Protein AF-A0A9E0WGC9-F1 (afdb_monomer_lite)

Foldseek 3Di:
DPFDKDQAFAKDAQAFPVRDGDDFLDDDPDRIDTDGPQKIWDWDDDPPDIDIDIDGPADPVDSGDSDDDAFDDDVPDTPCVCPRVRCPCRRHVVVVVVVVVVVVVVVCVVPPD

Sequence (113 aa):
ELTGSAHPQAYMKIVGLTGIAQDYGVEVSTPFVTLPGLLSAECRSNETHDWLAITVNSDPADPRADDIPGDVKIGDQILADWGLHLVDVNLFMGDLVSLAESQGEAWMDANAQ

Structure (mmCIF, N/CA/C/O backbone):
data_AF-A0A9E0WGC9-F1
#
_entry.id   AF-A0A9E0WGC9-F1
#
loop_
_atom_site.group_PDB
_atom_site.id
_atom_site.type_symbol
_atom_site.label_atom_id
_atom_site.label_alt_id
_atom_site.label_comp_id
_atom_site.label_asym_id
_atom_site.label_entity_id
_atom_site.label_seq_id
_atom_site.pdbx_PDB_ins_code
_atom_site.Cartn_x
_atom_site.Cartn_y
_atom_site.Cartn_z
_atom_site.occupancy
_atom_site.B_iso_or_equiv
_atom_site.auth_seq_id
_atom_site.auth_comp_id
_atom_site.auth_asym_id
_atom_site.auth_atom_id
_atom_site.pdbx_PDB_model_num
ATOM 1 N N . GLU A 1 1 ? 7.760 -0.354 19.017 1.00 31.44 1 GLU A N 1
ATOM 2 C CA . GLU A 1 1 ? 8.368 -0.634 17.704 1.00 31.44 1 GLU A CA 1
ATOM 3 C C . GLU A 1 1 ? 7.386 -1.462 16.897 1.00 31.44 1 GLU A C 1
ATOM 5 O O . GLU A 1 1 ? 7.033 -2.550 17.330 1.00 31.44 1 GLU A O 1
ATOM 10 N N . LEU A 1 2 ? 6.861 -0.918 15.800 1.00 35.91 2 LEU A N 1
ATOM 11 C CA . LEU A 1 2 ? 6.040 -1.673 14.850 1.00 35.91 2 LEU A CA 1
ATOM 12 C C . LEU A 1 2 ? 6.994 -2.344 13.856 1.00 35.91 2 LEU A C 1
ATOM 14 O O . LEU A 1 2 ? 7.167 -1.878 12.736 1.00 35.91 2 LEU A O 1
ATOM 18 N N . THR A 1 3 ? 7.706 -3.373 14.310 1.00 39.53 3 THR A N 1
ATOM 19 C CA . THR A 1 3 ? 8.633 -4.146 13.478 1.00 39.53 3 THR A CA 1
ATOM 20 C C . THR A 1 3 ? 7.892 -5.353 12.914 1.00 39.53 3 THR A C 1
ATOM 22 O O . THR A 1 3 ? 7.747 -6.384 13.564 1.00 39.53 3 THR A O 1
ATOM 25 N N . GLY A 1 4 ? 7.373 -5.213 11.698 1.00 53.19 4 GLY A N 1
ATOM 26 C CA . GLY A 1 4 ? 6.735 -6.310 10.980 1.00 53.19 4 GLY A CA 1
ATOM 27 C C . GLY A 1 4 ? 6.302 -5.894 9.581 1.00 53.19 4 GLY A C 1
ATOM 28 O O . GLY A 1 4 ? 5.769 -4.804 9.398 1.00 53.19 4 GLY A O 1
ATOM 29 N N . SER A 1 5 ? 6.538 -6.772 8.606 1.00 59.19 5 SER A N 1
ATOM 30 C CA . SER A 1 5 ? 5.898 -6.681 7.293 1.00 59.19 5 SER A CA 1
ATOM 31 C C . SER A 1 5 ? 4.432 -7.082 7.455 1.00 59.19 5 SER A C 1
ATOM 33 O O . SER A 1 5 ? 4.144 -8.179 7.940 1.00 59.19 5 SER A O 1
ATOM 35 N N . ALA A 1 6 ? 3.516 -6.185 7.101 1.00 80.00 6 ALA A N 1
ATOM 36 C CA . ALA A 1 6 ? 2.085 -6.455 7.057 1.00 80.00 6 ALA A CA 1
ATOM 37 C C . ALA A 1 6 ? 1.647 -6.693 5.608 1.00 80.00 6 ALA A C 1
ATOM 39 O O . ALA A 1 6 ? 2.189 -6.098 4.678 1.00 80.00 6 ALA A O 1
ATOM 40 N N . HIS A 1 7 ? 0.643 -7.545 5.414 1.00 85.19 7 HIS A N 1
ATOM 41 C CA . HIS A 1 7 ? -0.022 -7.703 4.124 1.00 85.19 7 HIS A CA 1
ATOM 42 C C . HIS A 1 7 ? -1.291 -6.853 4.138 1.00 85.19 7 HIS A C 1
ATOM 44 O O . HIS A 1 7 ? -2.261 -7.258 4.782 1.00 85.19 7 HIS A O 1
ATOM 50 N N . PRO A 1 8 ? -1.284 -5.672 3.500 1.00 89.06 8 PRO A N 1
ATOM 51 C CA . PRO A 1 8 ? -2.427 -4.779 3.555 1.00 89.06 8 PRO A CA 1
ATOM 52 C C . PRO A 1 8 ? -3.624 -5.375 2.805 1.00 89.06 8 PRO A C 1
ATOM 54 O O . PRO A 1 8 ? -3.471 -6.041 1.773 1.00 89.06 8 PRO A O 1
ATOM 57 N N . GLN A 1 9 ? -4.828 -5.136 3.321 1.00 90.88 9 GLN A N 1
ATOM 58 C CA . GLN A 1 9 ? -6.072 -5.581 2.697 1.00 90.88 9 GLN A CA 1
ATOM 59 C C . GLN A 1 9 ? -6.493 -4.606 1.595 1.00 90.88 9 GLN A C 1
ATOM 61 O O . GLN A 1 9 ? -7.408 -3.788 1.754 1.00 90.88 9 GLN A O 1
ATOM 66 N N . ALA A 1 10 ? -5.807 -4.714 0.459 1.00 91.38 10 ALA A N 1
ATOM 67 C CA . ALA A 1 10 ? -6.016 -3.840 -0.683 1.00 91.38 10 ALA A CA 1
ATOM 68 C C . ALA A 1 10 ? -7.305 -4.171 -1.447 1.00 91.38 10 ALA A C 1
ATOM 70 O O . ALA A 1 10 ? -7.542 -5.321 -1.826 1.00 91.38 10 ALA A O 1
ATOM 71 N N . TYR A 1 11 ? -8.087 -3.129 -1.737 1.00 92.00 11 TYR A N 1
ATOM 72 C CA . TYR A 1 11 ? -9.240 -3.163 -2.638 1.00 92.00 11 TYR A CA 1
ATOM 73 C C . TYR A 1 11 ? -9.050 -2.118 -3.733 1.00 92.00 11 TYR A C 1
ATOM 75 O O . TYR A 1 11 ? -9.227 -0.917 -3.509 1.00 92.00 11 TYR A O 1
ATOM 83 N N . MET A 1 12 ? -8.707 -2.570 -4.934 1.00 89.50 12 MET A N 1
ATOM 84 C CA . MET A 1 12 ? -8.382 -1.704 -6.068 1.00 89.50 12 MET A CA 1
ATOM 85 C C . MET A 1 12 ? -9.584 -1.547 -6.999 1.00 89.50 12 MET A C 1
ATOM 87 O O . MET A 1 12 ? -10.348 -2.489 -7.191 1.00 89.50 12 MET A O 1
ATOM 91 N N . LYS A 1 13 ? -9.775 -0.350 -7.562 1.00 88.88 13 LYS A N 1
ATOM 92 C CA . LYS A 1 13 ? -10.889 -0.040 -8.476 1.00 88.88 13 LYS A CA 1
ATOM 93 C C . LYS A 1 13 ? -10.577 -0.524 -9.889 1.00 88.88 13 LYS A C 1
ATOM 95 O O . LYS A 1 13 ? -9.537 -0.157 -10.421 1.00 88.88 13 LYS A O 1
ATOM 100 N N . ILE A 1 14 ? -11.530 -1.182 -10.552 1.00 88.62 14 ILE A N 1
ATOM 101 C CA . ILE A 1 14 ? -11.365 -1.583 -11.965 1.00 88.62 14 ILE A CA 1
ATOM 102 C C . ILE A 1 14 ? -11.262 -0.415 -12.946 1.00 88.62 14 ILE A C 1
ATOM 104 O O . ILE A 1 14 ? -10.748 -0.582 -14.047 1.00 88.62 14 ILE A O 1
ATOM 108 N N . VAL A 1 15 ? -11.714 0.775 -12.546 1.00 85.81 15 VAL A N 1
ATOM 109 C CA . VAL A 1 15 ? -11.587 2.012 -13.318 1.00 85.81 15 VAL A CA 1
ATOM 110 C C . VAL A 1 15 ? -10.856 3.051 -12.469 1.00 85.81 15 VAL A C 1
ATOM 112 O O . VAL A 1 15 ? -11.273 3.361 -11.350 1.00 85.81 15 VAL A O 1
ATOM 115 N N . GLY A 1 16 ? -9.752 3.577 -13.001 1.00 76.75 16 GLY A N 1
ATOM 116 C CA . GLY A 1 16 ? -8.942 4.611 -12.360 1.00 76.75 16 GLY A CA 1
ATOM 117 C C . GLY A 1 16 ? -9.607 5.990 -12.348 1.00 76.75 16 GLY A C 1
ATOM 118 O O . GLY A 1 16 ? -10.661 6.209 -12.946 1.00 76.75 16 GLY A O 1
ATOM 119 N N . LEU A 1 17 ? -8.953 6.959 -11.698 1.00 70.38 17 LEU A N 1
ATOM 120 C CA . LEU A 1 17 ? -9.464 8.332 -11.555 1.00 70.38 17 LEU A CA 1
ATOM 121 C C . LEU A 1 17 ? -9.744 9.031 -12.901 1.00 70.38 17 LEU A C 1
ATOM 123 O O . LEU A 1 17 ? -10.588 9.918 -12.975 1.00 70.38 17 LEU A O 1
ATOM 127 N N . THR A 1 18 ? -9.041 8.627 -13.961 1.00 70.75 18 THR A N 1
ATOM 128 C CA . THR A 1 18 ? -9.165 9.161 -15.327 1.00 70.75 18 THR A CA 1
ATOM 129 C C . THR A 1 18 ? -10.232 8.456 -16.171 1.00 70.75 18 THR A C 1
ATOM 131 O O . THR A 1 18 ? -10.392 8.788 -17.343 1.00 70.75 18 THR A O 1
ATOM 134 N N . GLY A 1 19 ? -10.957 7.481 -15.612 1.00 76.19 19 GLY A N 1
ATOM 135 C CA . GLY A 1 19 ? -11.957 6.699 -16.347 1.00 76.19 19 GLY A CA 1
ATOM 136 C C . GLY A 1 19 ? -11.377 5.558 -17.192 1.00 76.19 19 GLY A C 1
ATOM 137 O O . GLY A 1 19 ? -12.115 4.923 -17.940 1.00 76.19 19 GLY A O 1
ATOM 138 N N . ILE A 1 20 ? -10.075 5.288 -17.079 1.00 77.38 20 ILE A N 1
ATOM 139 C CA . ILE A 1 20 ? -9.387 4.213 -17.804 1.00 77.38 20 ILE A CA 1
ATOM 140 C C . ILE A 1 20 ? -9.457 2.917 -16.987 1.00 77.38 20 ILE A C 1
ATOM 142 O O . ILE A 1 20 ? -9.281 2.943 -15.766 1.00 77.38 20 ILE A O 1
ATOM 146 N N . ALA A 1 21 ? -9.730 1.796 -17.660 1.00 81.88 21 ALA A N 1
ATOM 147 C CA . ALA A 1 21 ? -9.717 0.472 -17.045 1.00 81.88 21 ALA A CA 1
ATOM 148 C C . ALA A 1 21 ? -8.294 0.079 -16.620 1.00 81.88 21 ALA A C 1
ATOM 150 O O . ALA A 1 21 ? -7.340 0.324 -17.357 1.00 81.88 21 ALA A O 1
ATOM 151 N N . GLN A 1 22 ? -8.168 -0.518 -15.438 1.00 83.25 22 GLN A N 1
ATOM 152 C CA . GLN A 1 22 ? -6.892 -1.007 -14.921 1.00 83.25 22 GLN A CA 1
ATOM 153 C C . GLN A 1 22 ? -6.609 -2.421 -15.429 1.00 83.25 22 GLN A C 1
ATOM 155 O O . GLN A 1 22 ? -7.529 -3.231 -15.554 1.00 83.25 22 GLN A O 1
ATOM 160 N N . ASP A 1 23 ? -5.339 -2.710 -15.706 1.00 83.88 23 ASP A N 1
ATOM 161 C CA . ASP A 1 23 ? -4.894 -4.056 -16.052 1.00 83.88 23 ASP A CA 1
ATOM 162 C C . ASP A 1 23 ? -4.568 -4.835 -14.774 1.00 83.88 23 ASP A C 1
ATOM 164 O O . ASP A 1 23 ? -3.689 -4.447 -14.006 1.00 83.88 23 ASP A O 1
ATOM 168 N N . TYR A 1 24 ? -5.302 -5.923 -14.545 1.00 84.25 24 TYR A N 1
ATOM 169 C CA . TYR A 1 24 ? -5.056 -6.847 -13.438 1.00 84.25 24 TYR A CA 1
ATOM 170 C C . TYR A 1 24 ? -4.589 -8.230 -13.907 1.00 84.25 24 TYR A C 1
ATOM 172 O O . TYR A 1 24 ? -4.601 -9.177 -13.119 1.00 84.25 24 TYR A O 1
ATOM 180 N N . GLY A 1 25 ? -4.243 -8.367 -15.191 1.00 82.12 25 GLY A N 1
ATOM 181 C CA . GLY A 1 25 ? -3.858 -9.623 -15.836 1.00 82.12 25 GLY A CA 1
ATOM 182 C C . GLY A 1 25 ? -5.027 -10.577 -16.143 1.00 82.12 25 GLY A C 1
ATOM 183 O O . GLY A 1 25 ? -4.899 -11.493 -16.957 1.00 82.12 25 GLY A O 1
ATOM 184 N N . VAL A 1 26 ? -6.211 -10.329 -15.570 1.00 83.25 26 VAL A N 1
ATOM 185 C CA . VAL A 1 26 ? -7.447 -11.099 -15.792 1.00 83.25 26 VAL A CA 1
ATOM 186 C C . VAL A 1 26 ? -8.662 -10.187 -15.979 1.00 83.25 26 VAL A C 1
ATOM 188 O O . VAL A 1 26 ? -8.666 -9.034 -15.549 1.00 83.25 26 VAL A O 1
ATOM 191 N N . GLU A 1 27 ? -9.729 -10.709 -16.590 1.00 85.56 27 GLU A N 1
ATOM 192 C CA . GLU A 1 27 ? -11.009 -9.998 -16.685 1.00 85.56 27 GLU A CA 1
ATOM 193 C C . GLU A 1 27 ? -11.687 -9.914 -15.305 1.00 85.56 27 GLU A C 1
ATOM 195 O O . GLU A 1 27 ? -11.914 -10.931 -14.647 1.00 85.56 27 GLU A O 1
ATOM 200 N N . VAL A 1 28 ? -12.036 -8.696 -14.875 1.00 87.06 28 VAL A N 1
ATOM 201 C CA . VAL A 1 28 ? -12.712 -8.431 -13.597 1.00 87.06 28 VAL A CA 1
ATOM 202 C C . VAL A 1 28 ? -14.041 -7.725 -13.856 1.00 87.06 28 VAL A C 1
ATOM 204 O O . VAL A 1 28 ? -14.076 -6.618 -14.388 1.00 87.06 28 VAL A O 1
ATOM 207 N N . SER A 1 29 ? -15.149 -8.346 -13.444 1.00 89.00 29 SER A N 1
ATOM 208 C CA . SER A 1 29 ? -16.503 -7.797 -13.618 1.00 89.00 29 SER A CA 1
ATOM 209 C C . SER A 1 29 ? -17.039 -7.053 -12.389 1.00 89.00 29 SER A C 1
ATOM 211 O O . SER A 1 29 ? -18.130 -6.482 -12.434 1.00 89.00 29 SER A O 1
ATOM 213 N N . THR A 1 30 ? -16.327 -7.096 -11.262 1.00 91.19 30 THR A N 1
ATOM 214 C CA . THR A 1 30 ? -16.703 -6.405 -10.023 1.00 91.19 30 THR A CA 1
ATOM 215 C C . THR A 1 30 ? -16.103 -5.001 -9.979 1.00 91.19 30 THR A C 1
ATOM 217 O O . THR A 1 30 ? -15.008 -4.798 -10.489 1.00 91.19 30 THR A O 1
ATOM 220 N N . PRO A 1 31 ? -16.748 -4.015 -9.325 1.00 90.44 31 PRO A N 1
ATOM 221 C CA . PRO A 1 31 ? -16.192 -2.660 -9.234 1.00 90.44 31 PRO A CA 1
ATOM 222 C C . PRO A 1 31 ? -14.826 -2.582 -8.530 1.00 90.44 31 PRO A C 1
ATOM 224 O O . PRO A 1 31 ? -14.062 -1.642 -8.761 1.00 90.44 31 PRO A O 1
ATOM 227 N N . PHE A 1 32 ? -14.528 -3.567 -7.677 1.00 90.12 32 PHE A N 1
ATOM 228 C CA . PHE A 1 32 ? -13.279 -3.681 -6.934 1.00 90.12 32 PHE A CA 1
ATOM 229 C C . PHE A 1 32 ? -12.703 -5.094 -7.026 1.00 90.12 32 PHE A C 1
ATOM 231 O O . PHE A 1 32 ? -13.457 -6.064 -7.144 1.00 90.12 32 PHE A O 1
ATOM 238 N N . VAL A 1 33 ? -11.380 -5.195 -6.908 1.00 89.69 33 VAL A N 1
ATOM 239 C CA . VAL A 1 33 ? -10.625 -6.450 -6.829 1.00 89.69 33 VAL A CA 1
ATOM 240 C C . VAL A 1 33 ? -9.713 -6.439 -5.606 1.00 89.69 33 VAL A C 1
ATOM 242 O O . VAL A 1 33 ? -9.177 -5.391 -5.239 1.00 89.69 33 VAL A O 1
ATOM 245 N N . THR A 1 34 ? -9.533 -7.598 -4.976 1.00 88.69 34 THR A N 1
ATOM 246 C CA . THR A 1 34 ? -8.495 -7.794 -3.961 1.00 88.69 34 THR A CA 1
ATOM 247 C C . THR A 1 34 ? -7.238 -8.355 -4.610 1.00 88.69 34 THR A C 1
ATOM 249 O O . THR A 1 34 ? -7.317 -9.145 -5.550 1.00 88.69 34 THR A O 1
ATOM 252 N N . LEU A 1 35 ? -6.065 -7.983 -4.094 1.00 83.00 35 LEU A N 1
ATOM 253 C CA . LEU A 1 35 ? -4.771 -8.461 -4.602 1.00 83.00 35 LEU A CA 1
ATOM 254 C C . LEU A 1 35 ? -3.981 -9.179 -3.489 1.00 83.00 35 LEU A C 1
ATOM 256 O O . LEU A 1 35 ? -2.958 -8.666 -3.031 1.00 83.00 35 LEU A O 1
ATOM 260 N N . PRO A 1 36 ? -4.447 -10.350 -2.998 1.00 86.31 36 PRO A N 1
ATOM 261 C CA . PRO A 1 36 ? -3.814 -11.021 -1.867 1.00 86.31 36 PRO A CA 1
ATOM 262 C C . PRO A 1 36 ? -2.371 -11.417 -2.179 1.00 86.31 36 PRO A C 1
ATOM 264 O O . PRO A 1 36 ? -2.083 -12.024 -3.213 1.00 86.31 36 PRO A O 1
ATOM 267 N N . GLY A 1 37 ? -1.464 -11.081 -1.264 1.00 87.50 37 GLY A N 1
ATOM 268 C CA . GLY A 1 37 ? -0.040 -11.408 -1.365 1.00 87.50 37 GLY A CA 1
ATOM 269 C C . GLY A 1 37 ? 0.757 -10.545 -2.347 1.00 87.50 37 GLY A C 1
ATOM 270 O O . GLY A 1 37 ? 1.979 -10.502 -2.224 1.00 87.50 37 GLY A O 1
ATOM 271 N N . LEU A 1 38 ? 0.104 -9.806 -3.254 1.00 90.50 38 LEU A N 1
ATOM 272 C CA . LEU A 1 38 ? 0.804 -8.922 -4.191 1.00 90.50 38 LEU A CA 1
ATOM 273 C C . LEU A 1 38 ? 1.502 -7.771 -3.464 1.00 90.50 38 LEU A C 1
ATOM 275 O O . LEU A 1 38 ? 2.529 -7.299 -3.925 1.00 90.50 38 LEU A O 1
ATOM 279 N N . LEU A 1 39 ? 0.979 -7.328 -2.321 1.00 92.25 39 LEU A N 1
ATOM 280 C CA . LEU A 1 39 ? 1.537 -6.201 -1.582 1.00 92.25 39 LEU A CA 1
ATOM 281 C C . LEU A 1 39 ? 2.056 -6.620 -0.208 1.00 92.25 39 LEU A C 1
ATOM 283 O O . LEU A 1 39 ? 1.468 -7.452 0.493 1.00 92.25 39 LEU A O 1
ATOM 287 N N . SER A 1 40 ? 3.154 -5.992 0.187 1.00 93.25 40 SER A N 1
ATOM 288 C CA . SER A 1 40 ? 3.624 -5.937 1.568 1.00 93.25 40 SER A CA 1
ATOM 289 C C . SER A 1 40 ? 3.893 -4.490 1.966 1.00 93.25 40 SER A C 1
ATOM 291 O O . SER A 1 40 ? 4.258 -3.656 1.134 1.00 93.25 40 SER A O 1
ATOM 293 N N . ALA A 1 41 ? 3.674 -4.188 3.240 1.00 92.25 41 ALA A N 1
ATOM 294 C CA . ALA A 1 41 ? 3.854 -2.870 3.822 1.00 92.25 41 ALA A CA 1
ATOM 295 C C . ALA A 1 41 ? 4.796 -2.951 5.025 1.00 92.25 41 ALA A C 1
ATOM 297 O O . ALA A 1 41 ? 4.667 -3.843 5.864 1.00 92.25 41 ALA A O 1
ATOM 298 N N . GLU A 1 42 ? 5.724 -2.006 5.128 1.00 93.75 42 GLU A N 1
ATOM 299 C CA . GLU A 1 42 ? 6.665 -1.923 6.241 1.00 93.75 42 GLU A CA 1
ATOM 300 C C . GLU A 1 42 ? 6.906 -0.470 6.646 1.00 93.75 42 GLU A C 1
ATOM 302 O O . GLU A 1 42 ? 7.179 0.389 5.806 1.00 93.75 42 GLU A O 1
ATOM 307 N N . CYS A 1 43 ? 6.852 -0.193 7.949 1.00 93.44 43 CYS A N 1
ATOM 308 C CA . CYS A 1 43 ? 7.317 1.080 8.485 1.00 93.44 43 CYS A CA 1
ATOM 309 C C . CYS A 1 43 ? 8.846 1.138 8.386 1.00 93.44 43 CYS A C 1
ATOM 311 O O . CYS A 1 43 ? 9.554 0.334 8.993 1.00 93.44 43 CYS A O 1
ATOM 313 N N . ARG A 1 44 ? 9.356 2.101 7.626 1.00 93.88 44 ARG A N 1
ATOM 314 C CA . ARG A 1 44 ? 10.782 2.374 7.451 1.00 93.88 44 ARG A CA 1
ATOM 315 C C . ARG A 1 44 ? 11.119 3.735 8.050 1.00 93.88 44 ARG A C 1
ATOM 317 O O . ARG A 1 44 ? 10.257 4.601 8.171 1.00 93.88 44 ARG A O 1
ATOM 324 N N . SER A 1 45 ? 12.385 3.915 8.398 1.00 95.19 45 SER A N 1
ATOM 325 C CA . SER A 1 45 ? 12.900 5.162 8.949 1.00 95.19 45 SER A CA 1
ATOM 326 C C . SER A 1 45 ? 14.325 5.434 8.484 1.00 95.19 45 SER A C 1
ATOM 328 O O . SER A 1 45 ? 15.065 4.527 8.091 1.00 95.19 45 SER A O 1
ATOM 330 N N . ASN A 1 46 ? 14.706 6.706 8.505 1.00 94.50 46 ASN A N 1
ATOM 331 C CA . ASN A 1 46 ? 16.077 7.177 8.339 1.00 94.50 46 ASN A CA 1
ATOM 332 C C . ASN A 1 46 ? 16.330 8.355 9.294 1.00 94.50 46 ASN A C 1
ATOM 334 O O . ASN A 1 46 ? 15.503 8.664 10.146 1.00 94.50 46 ASN A O 1
ATOM 338 N N . GLU A 1 47 ? 17.473 9.029 9.162 1.00 97.44 47 GLU A N 1
ATOM 339 C CA . GLU A 1 47 ? 17.855 10.140 10.049 1.00 97.44 47 GLU A CA 1
ATOM 340 C C . GLU A 1 47 ? 16.898 11.347 10.018 1.00 97.44 47 GLU A C 1
ATOM 342 O O . GLU A 1 47 ? 16.940 12.183 10.917 1.00 97.44 47 GLU A O 1
ATOM 347 N N . THR A 1 48 ? 16.057 11.471 8.990 1.00 96.31 48 THR A N 1
ATOM 348 C CA . THR A 1 48 ? 15.251 12.676 8.740 1.00 96.31 48 THR A CA 1
ATOM 349 C C . THR A 1 48 ? 13.746 12.446 8.760 1.00 96.31 48 THR A C 1
ATOM 351 O O . THR A 1 48 ? 13.007 13.408 8.959 1.00 96.31 48 THR A O 1
ATOM 354 N N . HIS A 1 49 ? 13.276 11.218 8.537 1.00 93.44 49 HIS A N 1
ATOM 355 C CA . HIS A 1 49 ? 11.851 10.913 8.471 1.00 93.44 49 HIS A CA 1
ATOM 356 C C . HIS A 1 49 ? 11.560 9.418 8.623 1.00 93.44 49 HIS A C 1
ATOM 358 O O . HIS A 1 49 ? 12.412 8.562 8.373 1.00 93.44 49 HIS A O 1
ATOM 364 N N . ASP A 1 50 ? 10.301 9.145 8.950 1.00 94.12 50 ASP A N 1
ATOM 365 C CA . ASP A 1 50 ? 9.677 7.830 8.909 1.00 94.12 50 ASP A CA 1
ATOM 366 C C . ASP A 1 50 ? 8.684 7.785 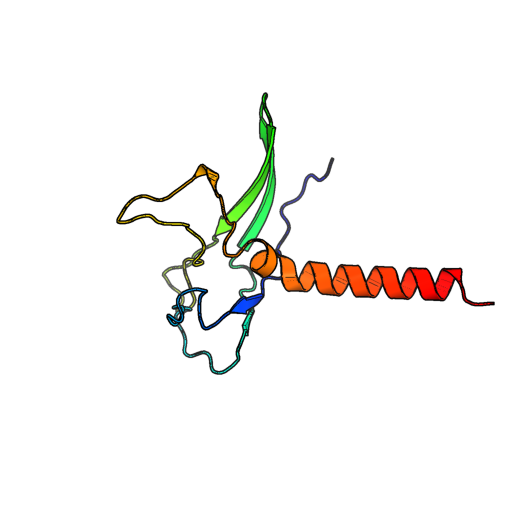7.744 1.00 94.12 50 ASP A C 1
ATOM 368 O O . ASP A 1 50 ? 8.070 8.798 7.397 1.00 94.12 50 ASP A O 1
ATOM 372 N N . TRP A 1 51 ? 8.510 6.618 7.134 1.00 91.19 51 TRP A N 1
ATOM 373 C CA . TRP A 1 51 ? 7.545 6.422 6.057 1.00 91.19 51 TRP A CA 1
ATOM 374 C C . TRP A 1 51 ? 6.999 4.999 6.044 1.00 91.19 51 TRP A C 1
ATOM 376 O O . TRP A 1 51 ? 7.609 4.059 6.554 1.00 91.19 51 TRP A O 1
ATOM 386 N N . LEU A 1 52 ? 5.837 4.837 5.417 1.00 90.69 52 LEU A N 1
ATOM 387 C CA . LEU A 1 52 ? 5.271 3.531 5.117 1.00 90.69 52 LEU A CA 1
ATOM 388 C C . LEU A 1 52 ? 5.731 3.109 3.722 1.00 90.69 52 LEU A C 1
ATOM 390 O O . LEU A 1 52 ? 5.326 3.698 2.722 1.00 90.69 52 LEU A O 1
ATOM 394 N N . ALA A 1 53 ? 6.612 2.117 3.656 1.00 92.12 53 ALA A N 1
ATOM 395 C CA . ALA A 1 53 ? 7.086 1.550 2.404 1.00 92.12 53 ALA A CA 1
ATOM 396 C C . ALA A 1 53 ? 6.135 0.450 1.934 1.00 92.12 53 ALA A C 1
ATOM 398 O O . ALA A 1 53 ? 5.805 -0.448 2.706 1.00 92.12 53 ALA A O 1
ATOM 399 N N . ILE A 1 54 ? 5.748 0.496 0.661 1.00 92.06 54 ILE A N 1
ATOM 400 C CA . ILE A 1 54 ? 4.976 -0.558 -0.001 1.00 92.06 54 ILE A CA 1
ATOM 401 C C . ILE A 1 54 ? 5.890 -1.276 -0.988 1.00 92.06 54 ILE A C 1
ATOM 403 O O . ILE A 1 54 ? 6.624 -0.633 -1.735 1.00 92.06 54 ILE A O 1
ATOM 407 N N . THR A 1 55 ? 5.853 -2.604 -0.984 1.00 92.94 55 THR A N 1
ATOM 408 C CA . THR A 1 55 ? 6.544 -3.448 -1.964 1.00 92.94 55 THR A CA 1
ATOM 409 C C . THR A 1 55 ? 5.517 -4.221 -2.777 1.00 92.94 55 THR A C 1
ATOM 411 O O . THR A 1 55 ? 4.585 -4.798 -2.214 1.00 92.94 55 THR A O 1
ATOM 414 N N . VAL A 1 56 ? 5.706 -4.229 -4.097 1.00 92.44 56 VAL A N 1
ATOM 415 C CA . VAL A 1 56 ? 4.952 -5.072 -5.027 1.00 92.44 56 VAL A CA 1
ATOM 416 C C . VAL A 1 56 ? 5.723 -6.377 -5.222 1.00 92.44 56 VAL A C 1
ATOM 418 O O . VAL A 1 56 ? 6.863 -6.375 -5.681 1.00 92.44 56 VAL A O 1
ATOM 421 N N . ASN A 1 57 ? 5.107 -7.489 -4.838 1.00 93.12 57 ASN A N 1
ATOM 422 C CA . ASN A 1 57 ? 5.630 -8.847 -4.939 1.00 93.12 57 ASN A CA 1
ATOM 423 C C . ASN A 1 57 ? 5.153 -9.475 -6.258 1.00 93.12 57 ASN A C 1
ATOM 425 O O . ASN A 1 57 ? 4.298 -10.361 -6.248 1.00 93.12 57 ASN A O 1
ATOM 429 N N . SER A 1 58 ? 5.648 -8.957 -7.381 1.00 92.12 58 SER A N 1
ATOM 430 C CA . SER A 1 58 ? 5.279 -9.431 -8.718 1.00 92.12 58 SER A CA 1
ATOM 431 C C . SER A 1 58 ? 5.762 -10.856 -9.000 1.00 92.12 58 SER A C 1
ATOM 433 O O . SER A 1 58 ? 6.795 -11.291 -8.479 1.00 92.12 58 SER A O 1
ATOM 435 N N . ASP A 1 59 ? 5.015 -11.578 -9.834 1.00 91.44 59 ASP A N 1
ATOM 436 C CA . ASP A 1 59 ? 5.370 -12.909 -10.325 1.00 91.44 59 ASP A CA 1
ATOM 437 C C . ASP A 1 59 ? 5.024 -13.004 -11.820 1.00 91.44 59 ASP A C 1
ATOM 439 O O . ASP A 1 59 ? 3.915 -13.409 -12.175 1.00 91.44 59 ASP A O 1
ATOM 443 N N . PRO A 1 60 ? 5.989 -12.713 -12.715 1.00 90.94 60 PRO A N 1
ATOM 444 C CA . PRO A 1 60 ? 5.736 -12.675 -14.154 1.00 90.94 60 PRO A CA 1
ATOM 445 C C . PRO A 1 60 ? 5.435 -14.056 -14.758 1.00 90.94 60 PRO A C 1
ATOM 447 O O . PRO A 1 60 ? 5.187 -14.166 -15.961 1.00 90.94 60 PRO A O 1
ATOM 450 N N . ALA A 1 61 ? 5.534 -15.135 -13.972 1.00 91.50 61 ALA A N 1
ATOM 451 C CA . ALA A 1 61 ? 5.133 -16.470 -14.396 1.00 91.50 61 ALA A CA 1
ATOM 452 C C . ALA A 1 61 ? 3.630 -16.729 -14.197 1.00 91.50 61 ALA A C 1
ATOM 454 O O . ALA A 1 61 ? 3.124 -17.739 -14.703 1.00 91.50 61 ALA A O 1
ATOM 455 N N . ASP A 1 62 ? 2.925 -15.856 -13.476 1.00 87.62 62 ASP A N 1
ATOM 456 C CA . ASP A 1 62 ? 1.500 -15.971 -13.201 1.00 87.62 62 ASP A CA 1
ATOM 457 C C . ASP A 1 62 ? 0.681 -14.915 -13.983 1.00 87.62 62 ASP A C 1
ATOM 459 O O . ASP A 1 62 ? 1.227 -13.923 -14.459 1.00 87.62 62 ASP A O 1
ATOM 463 N N . PRO A 1 63 ? -0.620 -15.158 -14.244 1.00 84.12 63 PRO A N 1
ATOM 464 C CA . PRO A 1 63 ? -1.439 -14.274 -15.073 1.00 84.12 63 PRO A CA 1
ATOM 465 C C . PRO A 1 63 ? -2.033 -13.081 -14.307 1.00 84.12 63 PRO A C 1
ATOM 467 O O . PRO A 1 63 ? -2.927 -12.426 -14.833 1.00 84.12 63 PRO A O 1
ATOM 470 N N . ARG A 1 64 ? -1.661 -12.843 -13.047 1.00 85.38 64 ARG A N 1
ATOM 471 C CA . ARG A 1 64 ? -2.155 -11.726 -12.231 1.00 85.38 64 ARG A CA 1
ATOM 472 C C . ARG A 1 64 ? -1.326 -10.471 -12.490 1.00 85.38 64 ARG A C 1
ATOM 474 O O . ARG A 1 64 ? -0.321 -10.481 -13.187 1.00 85.38 64 ARG A O 1
ATOM 481 N N . ALA A 1 65 ? -1.791 -9.366 -11.919 1.00 87.19 65 ALA A N 1
ATOM 482 C CA . ALA A 1 65 ? -1.096 -8.092 -11.968 1.00 87.19 65 ALA A CA 1
ATOM 483 C C . ALA A 1 65 ? 0.318 -8.190 -11.370 1.00 87.19 65 ALA A C 1
ATOM 485 O O . ALA A 1 65 ? 0.476 -8.633 -10.232 1.00 87.19 65 ALA A O 1
ATOM 486 N N . ASP A 1 66 ? 1.301 -7.672 -12.102 1.00 89.75 66 ASP A N 1
ATOM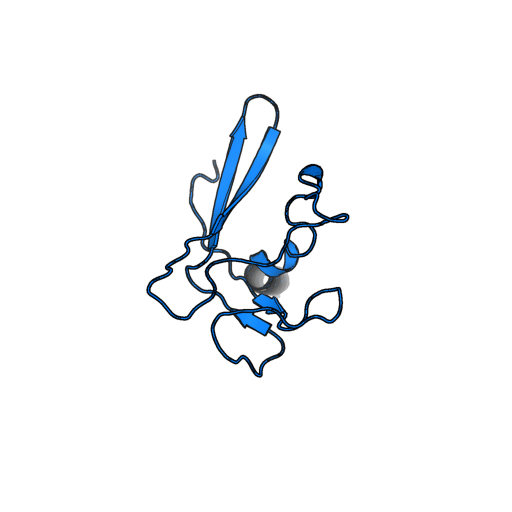 487 C CA . ASP A 1 66 ? 2.686 -7.502 -11.642 1.00 89.75 66 ASP A CA 1
ATOM 488 C C . ASP A 1 66 ? 2.978 -6.089 -11.117 1.00 89.75 66 ASP A C 1
ATOM 490 O O . ASP A 1 66 ? 4.079 -5.798 -10.652 1.00 89.75 66 ASP A O 1
ATOM 494 N N . ASP A 1 67 ? 2.004 -5.189 -11.211 1.00 87.56 67 ASP A N 1
ATOM 495 C CA . ASP A 1 67 ? 2.131 -3.807 -10.770 1.00 87.56 67 ASP A CA 1
ATO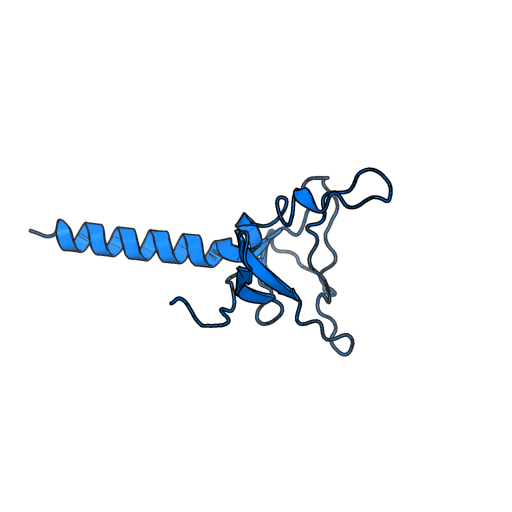M 496 C C . ASP A 1 67 ? 0.792 -3.291 -10.239 1.00 87.56 67 ASP A C 1
ATOM 498 O O . ASP A 1 67 ? -0.273 -3.857 -10.511 1.00 87.56 67 ASP A O 1
ATOM 502 N N . ILE A 1 68 ? 0.844 -2.202 -9.477 1.00 83.88 68 ILE A N 1
ATOM 503 C CA . ILE A 1 68 ? -0.339 -1.456 -9.066 1.00 83.88 68 ILE A CA 1
ATOM 504 C C . ILE A 1 68 ? -0.300 -0.037 -9.646 1.00 83.88 68 ILE A C 1
ATOM 506 O O . ILE A 1 68 ? 0.670 0.696 -9.467 1.00 83.88 68 ILE A O 1
ATOM 510 N N . PRO A 1 69 ? -1.380 0.414 -10.302 1.00 76.25 69 PRO A N 1
ATOM 511 C CA . PRO A 1 69 ? -1.480 1.793 -10.760 1.00 76.25 69 PRO A CA 1
ATOM 512 C C . PRO A 1 69 ? -1.494 2.726 -9.543 1.00 76.25 69 PRO A C 1
ATOM 514 O O . PRO A 1 69 ? -2.220 2.472 -8.586 1.00 76.25 69 PRO A O 1
ATOM 517 N N . GLY A 1 70 ? -0.730 3.817 -9.564 1.00 77.38 70 GLY A N 1
ATOM 518 C CA . GLY A 1 70 ? -0.649 4.724 -8.409 1.00 77.38 70 GLY A CA 1
ATOM 519 C C . GLY A 1 70 ? 0.215 5.963 -8.615 1.00 77.38 70 GLY A C 1
ATOM 520 O O . GLY A 1 70 ? -0.020 6.978 -7.959 1.00 77.38 70 GLY A O 1
ATOM 521 N N . ASP A 1 71 ? 1.148 5.910 -9.568 1.00 84.94 71 ASP A N 1
ATOM 522 C CA . ASP A 1 71 ? 1.997 7.045 -9.919 1.00 84.94 71 ASP A CA 1
ATOM 523 C C . ASP A 1 71 ? 1.192 8.243 -10.430 1.00 84.94 71 ASP A C 1
ATOM 525 O O . ASP A 1 71 ? 0.455 8.160 -11.420 1.00 84.94 71 ASP A O 1
ATOM 529 N N . VAL A 1 72 ? 1.425 9.405 -9.823 1.00 85.00 72 VAL A N 1
ATOM 530 C CA . VAL A 1 72 ? 1.001 10.685 -10.392 1.00 85.00 72 VAL A CA 1
ATOM 531 C C . VAL A 1 72 ? 2.013 11.099 -11.456 1.00 85.00 72 VAL A C 1
ATOM 533 O O . VAL A 1 72 ? 3.192 11.288 -11.154 1.00 85.00 72 VAL A O 1
ATOM 536 N N . LYS A 1 73 ? 1.559 11.261 -12.704 1.00 87.00 73 LYS A N 1
ATOM 537 C CA . LYS A 1 73 ? 2.412 11.640 -13.840 1.00 87.00 73 LYS A CA 1
ATOM 538 C C . LYS A 1 73 ? 1.984 12.965 -14.473 1.00 87.00 73 LYS A C 1
ATOM 540 O O . LYS A 1 73 ? 0.792 13.221 -14.639 1.00 87.00 73 LYS A O 1
ATOM 545 N N . ILE A 1 74 ? 2.960 13.781 -14.876 1.0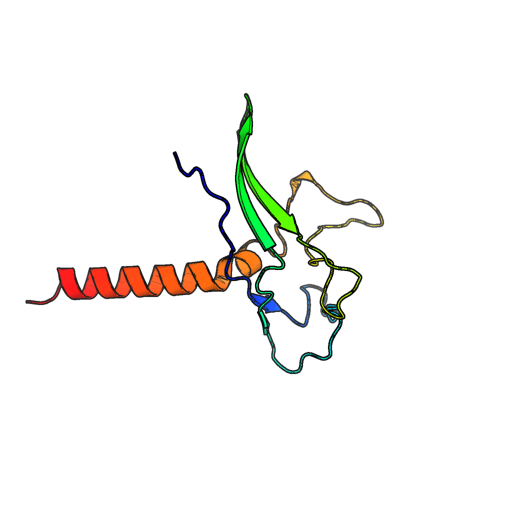0 86.81 74 ILE A N 1
ATOM 546 C CA . ILE A 1 74 ? 2.778 14.915 -15.797 1.00 86.81 74 ILE A CA 1
ATOM 547 C C . ILE A 1 74 ? 3.635 14.638 -17.032 1.00 86.81 74 ILE A C 1
ATOM 549 O O . ILE A 1 74 ? 4.863 14.682 -16.969 1.00 86.81 74 ILE A O 1
ATOM 553 N N . GLY A 1 75 ? 2.987 14.332 -18.159 1.00 88.00 75 GLY A N 1
ATOM 554 C CA . GLY A 1 75 ? 3.692 13.771 -19.314 1.00 88.00 75 GLY A CA 1
ATOM 555 C C . GLY A 1 75 ? 4.374 12.456 -18.928 1.00 88.00 75 GLY A C 1
ATOM 556 O O . G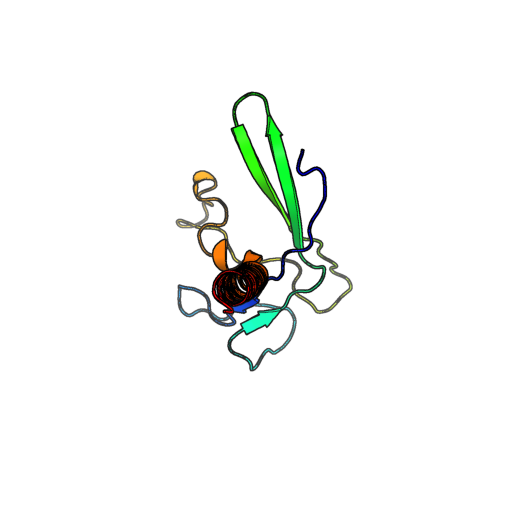LY A 1 75 ? 3.751 11.604 -18.297 1.00 88.00 75 GLY A O 1
ATOM 557 N N . ASP A 1 76 ? 5.659 12.326 -19.249 1.00 89.75 76 ASP A N 1
ATOM 558 C CA . ASP A 1 76 ? 6.459 11.135 -18.926 1.00 89.75 76 ASP A CA 1
ATOM 559 C C . ASP A 1 76 ? 7.104 11.185 -17.526 1.00 89.75 76 ASP A C 1
ATOM 561 O O . ASP A 1 76 ? 7.788 10.245 -17.120 1.00 89.75 76 ASP A O 1
ATOM 565 N N . GLN A 1 77 ? 6.913 12.272 -16.767 1.00 92.44 77 GLN A N 1
ATOM 566 C CA . GLN A 1 77 ? 7.530 12.446 -15.452 1.00 92.44 77 GLN A CA 1
ATOM 567 C C . GLN A 1 77 ? 6.619 11.942 -14.329 1.00 92.44 77 GLN A C 1
ATOM 569 O O . GLN A 1 77 ? 5.490 12.411 -14.195 1.00 92.44 77 GLN A O 1
ATOM 574 N N . ILE A 1 78 ? 7.149 11.065 -13.469 1.00 90.44 78 ILE A N 1
ATOM 575 C CA . ILE A 1 78 ? 6.532 10.688 -12.188 1.00 90.44 78 ILE A CA 1
ATOM 576 C C . ILE A 1 78 ? 6.819 11.777 -11.148 1.00 90.44 78 ILE A C 1
ATOM 578 O O . ILE A 1 78 ? 7.969 12.174 -10.945 1.00 90.44 78 ILE A O 1
ATOM 582 N N . LEU A 1 79 ? 5.777 12.246 -10.466 1.00 91.88 79 LEU A N 1
ATOM 583 C CA . LEU A 1 79 ? 5.885 13.182 -9.351 1.00 91.88 79 LEU A CA 1
ATOM 584 C C . LEU A 1 79 ? 6.126 12.411 -8.047 1.00 91.88 79 LEU A C 1
ATOM 586 O O . LEU A 1 79 ? 5.204 12.199 -7.265 1.00 91.88 79 LEU A O 1
ATOM 590 N N . ALA A 1 80 ? 7.371 11.988 -7.814 1.00 88.44 80 ALA A N 1
ATOM 591 C CA . ALA A 1 80 ? 7.736 11.132 -6.677 1.00 88.44 80 ALA A CA 1
ATOM 592 C C . ALA A 1 80 ? 7.323 11.699 -5.303 1.00 88.44 80 ALA A C 1
ATOM 594 O O . ALA A 1 80 ? 6.949 10.936 -4.416 1.00 88.44 80 ALA A O 1
ATOM 595 N N . ASP A 1 81 ? 7.310 13.027 -5.147 1.00 88.31 81 ASP A N 1
ATOM 596 C CA . ASP A 1 81 ? 6.922 13.699 -3.897 1.00 88.31 81 ASP A CA 1
ATOM 597 C C . ASP A 1 81 ? 5.445 13.487 -3.516 1.00 88.31 81 ASP A C 1
ATOM 599 O O . ASP A 1 81 ? 5.054 13.749 -2.381 1.00 88.31 81 ASP A O 1
ATOM 603 N N . TRP A 1 82 ? 4.613 13.012 -4.448 1.00 90.19 82 TRP A N 1
ATOM 604 C CA . TRP A 1 82 ? 3.214 12.661 -4.185 1.00 90.19 82 TRP A CA 1
ATOM 605 C C . TRP A 1 82 ? 3.053 11.227 -3.675 1.00 90.19 82 TRP A C 1
ATOM 607 O O . TRP A 1 82 ? 1.977 10.867 -3.200 1.00 90.19 82 TRP A O 1
ATOM 617 N N . GLY A 1 83 ? 4.098 10.401 -3.763 1.00 87.50 83 GLY A N 1
ATOM 618 C CA . GLY A 1 83 ? 4.035 8.994 -3.386 1.00 87.50 83 GLY A CA 1
ATOM 619 C C . GLY A 1 83 ? 2.841 8.277 -4.025 1.00 87.50 83 GLY A C 1
ATOM 620 O O . GLY A 1 83 ? 2.539 8.457 -5.203 1.00 87.50 83 GLY A O 1
ATOM 621 N N . LEU A 1 84 ? 2.132 7.486 -3.218 1.00 89.50 84 LEU A N 1
ATOM 622 C CA . LEU A 1 84 ? 1.007 6.650 -3.649 1.00 89.50 84 LEU A CA 1
ATOM 623 C C . LEU A 1 84 ? -0.355 7.358 -3.555 1.00 89.50 84 LEU A C 1
ATOM 625 O O . LEU A 1 84 ? -1.377 6.689 -3.438 1.00 89.50 84 LEU A O 1
ATOM 629 N N . HIS A 1 85 ? -0.397 8.693 -3.605 1.00 88.88 85 HIS A N 1
ATOM 630 C CA . HIS A 1 85 ? -1.595 9.504 -3.326 1.00 88.88 85 HIS A CA 1
ATOM 631 C C . HIS A 1 85 ? -2.877 9.076 -4.065 1.00 88.88 85 HIS A C 1
ATOM 633 O O . HIS A 1 85 ? -3.982 9.282 -3.574 1.00 88.88 85 HIS A O 1
ATOM 639 N N . LEU A 1 86 ? -2.765 8.495 -5.263 1.00 87.94 86 LEU A N 1
ATOM 640 C CA . LEU A 1 86 ? -3.943 8.066 -6.026 1.00 87.94 86 LEU A CA 1
ATOM 641 C C . LEU A 1 86 ? -4.601 6.796 -5.481 1.00 87.94 86 LEU A C 1
ATOM 643 O O . LEU A 1 86 ? -5.766 6.539 -5.796 1.00 87.94 86 LEU A O 1
ATOM 647 N N . VAL A 1 87 ? -3.859 5.991 -4.722 1.00 88.69 87 VAL A N 1
ATOM 648 C CA . VAL A 1 87 ? -4.284 4.655 -4.292 1.00 88.69 87 VAL A CA 1
ATOM 649 C C . VAL A 1 87 ? -4.009 4.352 -2.827 1.00 88.69 87 VAL A C 1
ATOM 651 O O . VAL A 1 87 ? -4.404 3.287 -2.372 1.00 88.69 87 VAL A O 1
ATOM 654 N N . ASP A 1 88 ? -3.404 5.262 -2.070 1.00 89.06 88 ASP A N 1
ATOM 655 C CA . ASP A 1 88 ? -3.073 5.092 -0.652 1.00 89.06 88 ASP A CA 1
ATOM 656 C C . ASP A 1 88 ? -4.247 4.547 0.185 1.00 89.06 88 ASP A C 1
ATOM 658 O O . ASP A 1 88 ? -4.090 3.552 0.888 1.00 89.06 88 ASP A O 1
ATOM 662 N N . VAL A 1 89 ? -5.456 5.092 0.032 1.00 90.88 89 VAL A N 1
ATOM 663 C CA . VAL A 1 89 ? -6.668 4.587 0.698 1.00 90.88 89 VAL A CA 1
ATOM 664 C C . VAL A 1 89 ? -7.069 3.208 0.174 1.00 90.88 89 VAL A C 1
ATOM 666 O O . VAL A 1 89 ? -7.513 2.358 0.941 1.00 90.88 89 VAL A O 1
ATOM 669 N N . ASN A 1 90 ? -6.926 2.965 -1.130 1.00 90.94 90 ASN A N 1
ATOM 670 C CA . ASN A 1 90 ? -7.258 1.681 -1.742 1.00 90.94 90 ASN A CA 1
ATOM 671 C C . ASN A 1 90 ? -6.371 0.544 -1.221 1.00 90.94 90 ASN A C 1
ATOM 673 O O . ASN A 1 90 ? -6.877 -0.563 -1.031 1.00 90.94 90 ASN A O 1
ATOM 677 N N . LEU A 1 91 ? -5.095 0.821 -0.936 1.00 91.62 91 LEU A N 1
ATOM 678 C CA . LEU A 1 91 ? -4.161 -0.175 -0.409 1.00 91.62 91 LEU A CA 1
ATOM 679 C C . LEU A 1 91 ? -4.580 -0.700 0.967 1.00 91.62 91 LEU A C 1
ATOM 681 O O . LEU A 1 91 ? -4.369 -1.873 1.240 1.00 91.62 91 LEU A O 1
ATOM 685 N N . PHE A 1 92 ? -5.219 0.131 1.793 1.00 91.31 92 PHE A N 1
ATOM 686 C CA . PHE A 1 92 ? -5.579 -0.200 3.180 1.00 91.31 92 PHE A CA 1
ATOM 687 C C . PHE A 1 92 ? -7.091 -0.229 3.429 1.00 91.31 92 PHE A C 1
ATOM 689 O O . PHE A 1 92 ? -7.540 -0.203 4.573 1.00 91.31 92 PHE A O 1
ATOM 696 N N . MET A 1 93 ? -7.909 -0.254 2.376 1.00 91.94 93 MET A N 1
ATOM 697 C CA . MET A 1 93 ? -9.357 -0.081 2.511 1.00 91.94 93 MET A CA 1
ATOM 698 C C . MET A 1 93 ? -9.999 -1.157 3.391 1.00 91.94 93 MET A C 1
ATOM 700 O O . MET A 1 93 ? -10.846 -0.832 4.222 1.00 91.94 93 MET A O 1
ATOM 704 N N . GLY A 1 94 ? -9.588 -2.420 3.238 1.00 91.88 94 GLY A N 1
ATOM 705 C CA . GLY A 1 94 ? -10.083 -3.504 4.084 1.00 91.88 94 GLY A CA 1
ATOM 706 C C . GLY A 1 94 ? -9.674 -3.323 5.545 1.00 91.88 94 GLY A C 1
ATOM 707 O O . GLY A 1 94 ? -10.504 -3.490 6.433 1.00 91.88 94 GLY A O 1
ATOM 708 N N . ASP A 1 95 ? -8.441 -2.874 5.791 1.00 92.75 95 ASP A N 1
ATOM 709 C CA . ASP A 1 95 ? -7.936 -2.622 7.143 1.00 92.75 95 ASP A CA 1
ATOM 710 C C . ASP A 1 95 ? -8.698 -1.481 7.829 1.00 92.75 95 ASP A C 1
ATOM 712 O O . ASP A 1 95 ? -9.014 -1.572 9.014 1.00 92.75 95 ASP A O 1
ATOM 716 N N . LEU A 1 96 ? -9.063 -0.429 7.086 1.00 93.44 96 LEU A N 1
ATOM 717 C CA . LEU A 1 96 ? -9.892 0.667 7.597 1.00 93.44 96 LEU A CA 1
ATOM 718 C C . LEU A 1 96 ? -11.308 0.201 7.965 1.00 93.44 96 LEU A C 1
ATOM 720 O O . LEU A 1 96 ? -11.848 0.642 8.980 1.00 93.44 96 LEU A O 1
ATOM 724 N N . VAL A 1 97 ? -11.902 -0.693 7.168 1.00 94.25 97 VAL A N 1
ATOM 725 C CA . VAL A 1 97 ? -13.215 -1.285 7.473 1.00 94.25 97 VAL A CA 1
ATOM 726 C C . VAL A 1 97 ? -13.133 -2.152 8.730 1.00 94.25 97 VAL A C 1
ATOM 728 O O . VAL A 1 97 ? -13.942 -1.964 9.636 1.00 94.25 97 VAL A O 1
ATOM 731 N N . SER A 1 98 ? -12.127 -3.026 8.834 1.00 94.62 98 SER A N 1
ATOM 732 C CA . SER A 1 98 ? -11.899 -3.843 10.035 1.00 94.62 98 SER A CA 1
ATOM 733 C C . SER A 1 98 ? -11.627 -2.988 11.276 1.00 94.62 98 SER A C 1
ATOM 735 O O . SER A 1 98 ? -12.106 -3.293 12.368 1.00 94.62 98 SER A O 1
ATOM 737 N N . LEU A 1 99 ? -10.897 -1.879 11.125 1.00 95.81 99 LEU A N 1
ATOM 738 C CA . LEU A 1 99 ? -10.665 -0.943 12.220 1.00 95.81 99 LEU A CA 1
ATOM 739 C C . LEU A 1 99 ? -11.980 -0.315 12.696 1.00 95.81 99 LEU A C 1
ATOM 741 O O . LEU A 1 99 ? -12.233 -0.292 13.899 1.00 95.81 99 LEU A O 1
ATOM 745 N N . ALA A 1 100 ? -12.827 0.153 11.776 1.00 97.38 100 ALA A N 1
ATOM 746 C CA . ALA A 1 100 ? -14.122 0.738 12.117 1.00 97.38 100 ALA A CA 1
ATOM 747 C C . ALA A 1 100 ? -15.049 -0.268 12.824 1.00 97.38 100 ALA A C 1
ATOM 749 O O . ALA A 1 100 ? -15.710 0.096 13.796 1.00 97.38 100 ALA A O 1
ATOM 750 N N . GLU A 1 101 ? -15.060 -1.526 12.376 1.00 97.81 101 GLU A N 1
ATOM 751 C CA . GLU A 1 101 ? -15.785 -2.621 13.031 1.00 97.81 101 GLU A CA 1
ATOM 752 C C . GLU A 1 101 ? -15.312 -2.810 14.479 1.00 97.81 101 GLU A C 1
ATOM 754 O O . GLU A 1 101 ? -16.115 -2.682 15.403 1.00 97.81 101 GLU A O 1
ATOM 759 N N . SER A 1 102 ? -14.001 -2.976 14.695 1.00 97.88 102 SER A N 1
ATOM 760 C CA . SER A 1 102 ? -13.437 -3.171 16.041 1.00 97.88 102 SER A CA 1
ATOM 761 C C . SER A 1 102 ? -13.706 -1.996 16.991 1.00 97.88 102 SER A C 1
ATOM 763 O O . SER A 1 102 ? -13.949 -2.181 18.184 1.00 97.88 102 SER A O 1
ATOM 765 N N . GLN A 1 103 ? -13.697 -0.765 16.470 1.00 97.69 103 GLN A N 1
ATOM 766 C CA . GLN A 1 103 ? -14.032 0.430 17.245 1.00 97.69 103 GLN A CA 1
ATOM 767 C C . GLN A 1 103 ? -15.519 0.467 17.612 1.00 97.69 103 GLN A C 1
ATOM 769 O O . GLN A 1 103 ? -15.865 0.893 18.716 1.00 97.69 103 GLN A O 1
ATOM 774 N N . GLY A 1 104 ? -16.392 0.019 16.708 1.00 98.25 104 GLY A N 1
ATOM 775 C CA . GLY A 1 104 ? -17.827 -0.103 16.953 1.00 98.25 10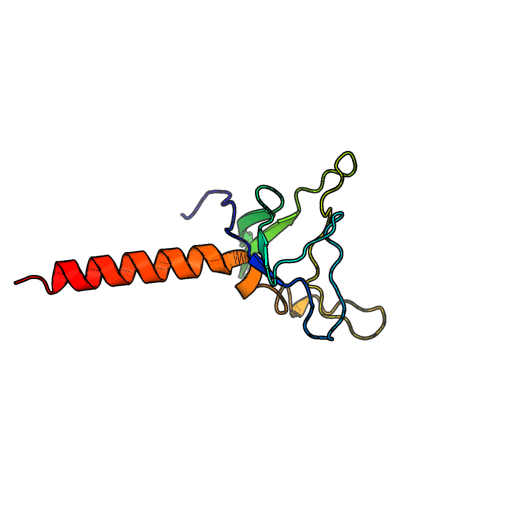4 GLY A CA 1
ATOM 776 C C . GLY A 1 104 ? -18.142 -1.119 18.048 1.00 98.25 104 GLY A C 1
ATOM 777 O O . GLY A 1 104 ? -18.910 -0.811 18.958 1.00 98.25 104 GLY A O 1
ATOM 778 N N . GLU A 1 105 ? -17.508 -2.290 18.007 1.00 98.19 105 GLU A N 1
ATOM 779 C CA . GLU A 1 105 ? -17.627 -3.317 19.052 1.00 98.19 105 GLU A CA 1
ATOM 780 C C . GLU A 1 105 ? -17.169 -2.789 20.413 1.00 98.19 105 GLU A C 1
ATOM 782 O O . GLU A 1 105 ? -17.932 -2.823 21.378 1.00 98.19 105 GLU A O 1
ATOM 787 N N . ALA A 1 106 ? -15.977 -2.190 20.473 1.00 98.06 106 ALA A N 1
ATOM 788 C CA . ALA A 1 106 ? -15.453 -1.611 21.708 1.00 98.06 106 ALA A CA 1
ATOM 789 C C . ALA A 1 106 ? -16.369 -0.512 22.275 1.00 98.06 106 ALA A C 1
ATOM 791 O O . ALA A 1 106 ? -16.534 -0.395 23.492 1.00 98.06 106 ALA A O 1
ATOM 792 N N . TRP A 1 107 ? -16.983 0.296 21.404 1.00 98.19 107 TRP A N 1
ATOM 793 C CA . TRP A 1 107 ? -17.967 1.288 21.825 1.00 98.19 107 TRP A CA 1
ATOM 794 C C . TRP A 1 107 ? -19.224 0.627 22.398 1.00 98.19 107 TRP A C 1
ATOM 796 O O . TRP A 1 107 ? -19.699 1.066 23.444 1.00 98.19 107 TRP A O 1
ATOM 806 N N . MET A 1 108 ? -19.754 -0.422 21.763 1.00 98.19 108 MET A N 1
ATOM 807 C CA . MET A 1 108 ? -20.924 -1.141 22.278 1.00 98.19 108 MET A CA 1
ATOM 808 C C . MET A 1 108 ? -20.643 -1.762 23.647 1.00 98.19 108 MET A C 1
ATOM 810 O O . MET A 1 108 ? -21.447 -1.575 24.556 1.00 98.19 108 MET A O 1
ATOM 814 N N . ASP A 1 109 ? -19.491 -2.406 23.829 1.00 97.69 109 ASP A N 1
ATOM 815 C CA . ASP A 1 109 ? -19.100 -3.022 25.102 1.00 97.69 109 ASP A CA 1
ATOM 816 C C . ASP A 1 109 ? -18.958 -1.986 26.223 1.00 97.69 109 ASP A C 1
ATOM 818 O O . ASP A 1 109 ? -19.449 -2.185 27.334 1.00 97.69 109 ASP A O 1
ATOM 822 N N . ALA A 1 110 ? -18.337 -0.840 25.930 1.00 97.19 110 ALA A N 1
ATOM 823 C CA . ALA A 1 110 ? -18.178 0.246 26.897 1.00 97.19 110 ALA A CA 1
ATOM 824 C C . ALA A 1 110 ? -19.509 0.914 27.292 1.00 97.19 110 ALA A C 1
ATOM 826 O O . ALA A 1 110 ? -19.567 1.603 28.312 1.00 97.19 110 ALA A O 1
ATOM 827 N N . ASN A 1 111 ? -20.561 0.740 26.486 1.00 97.31 111 ASN A N 1
ATOM 828 C CA . ASN A 1 111 ? -21.885 1.330 26.698 1.00 97.31 111 ASN A CA 1
ATOM 829 C C . ASN A 1 111 ? -22.974 0.283 26.994 1.00 97.31 111 ASN A C 1
ATOM 831 O O . ASN A 1 111 ? -24.145 0.646 27.135 1.00 97.31 111 ASN A O 1
ATOM 835 N N . ALA A 1 112 ? -22.610 -0.994 27.106 1.00 87.00 112 ALA A N 1
ATOM 836 C CA . ALA A 1 112 ? -23.507 -2.044 27.554 1.00 87.00 112 ALA A CA 1
ATOM 837 C C . ALA A 1 112 ? -23.743 -1.874 29.065 1.00 87.00 112 ALA A C 1
ATOM 839 O O . ALA A 1 112 ? -22.808 -1.962 29.861 1.00 87.00 112 ALA A O 1
ATOM 840 N N . GLN A 1 113 ? -24.986 -1.560 29.447 1.00 62.38 113 GLN A N 1
ATOM 841 C CA . GLN A 1 113 ? -25.431 -1.482 30.845 1.00 62.38 113 GLN A CA 1
ATOM 842 C C . GLN A 1 113 ? -25.738 -2.869 31.403 1.00 62.38 113 GLN A C 1
ATOM 844 O O . GLN A 1 113 ? -26.490 -3.610 30.727 1.00 62.38 113 GLN A O 1
#

Secondary structure (DSSP, 8-state):
---S-B----EEESB-TTSPBPP-SS---SSEEE-TTTEEEEEEE-SS-EEEEEEE---TTSSS-SS-----EETTEE-GGGTTTTTHHHHTHHHHHHHHHHHHHHHHHHH--

Radius of gyration: 17.01 Å; chains: 1; bounding box: 43×31×50 Å

pLDDT: mean 87.32, std 11.39, range [31.44, 98.25]